Protein AF-A0A9E4GS85-F1 (afdb_monomer_lite)

Secondary structure (DSSP, 8-state):
------GGGGS-HHHHHHHHHHHHHHHHHHHHHHTT---HHHHTHHHHHHHHHHHHHHHH-

Sequence (61 aa):
MIATGSIWQRFDYLLFSVTLLLILFGILMIGSATQDAIDPTLIARVPDQIRFALVGLMLMA

Structure (mmCIF, N/CA/C/O backbone):
data_AF-A0A9E4GS85-F1
#
_entry.id   AF-A0A9E4GS85-F1
#
loop_
_atom_site.group_PDB
_atom_site.id
_atom_site.type_symbol
_atom_site.label_atom_id
_atom_site.label_alt_id
_atom_site.label_comp_id
_atom_site.label_asym_id
_atom_site.label_entity_id
_atom_site.label_seq_id
_atom_site.pdbx_PDB_ins_code
_atom_site.Cartn_x
_atom_site.Cartn_y
_atom_site.Cartn_z
_atom_site.occupancy
_atom_site.B_iso_or_equiv
_atom_site.auth_seq_id
_atom_site.auth_comp_id
_atom_site.auth_asym_id
_atom_site.auth_atom_id
_atom_site.pdbx_PDB_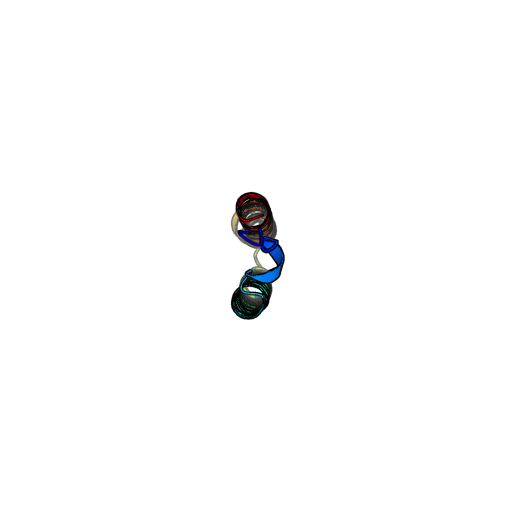model_num
ATOM 1 N N . MET A 1 1 ? -22.324 7.208 32.686 1.00 44.12 1 MET A N 1
ATOM 2 C CA . MET A 1 1 ? -20.901 7.240 32.283 1.00 44.12 1 MET A CA 1
ATOM 3 C C . MET A 1 1 ? -20.839 6.771 30.841 1.00 44.12 1 MET A C 1
ATOM 5 O O . MET A 1 1 ? -21.229 5.642 30.583 1.00 44.12 1 MET A O 1
ATOM 9 N N . ILE A 1 2 ? -20.479 7.638 29.893 1.00 55.47 2 ILE A N 1
ATOM 10 C CA . ILE A 1 2 ? -20.313 7.224 28.493 1.00 55.47 2 ILE A CA 1
ATOM 11 C C . ILE A 1 2 ? -18.991 6.460 28.440 1.00 55.47 2 ILE A C 1
ATOM 13 O O . ILE A 1 2 ? -17.939 7.047 28.667 1.00 55.47 2 ILE A O 1
ATOM 17 N N . ALA A 1 3 ? -19.043 5.145 28.234 1.00 63.69 3 ALA A N 1
ATOM 18 C CA . ALA A 1 3 ? -17.840 4.367 27.995 1.00 63.69 3 ALA A CA 1
ATOM 19 C C . ALA A 1 3 ? -17.258 4.809 26.647 1.00 63.69 3 ALA A C 1
ATOM 21 O O . ALA A 1 3 ? -17.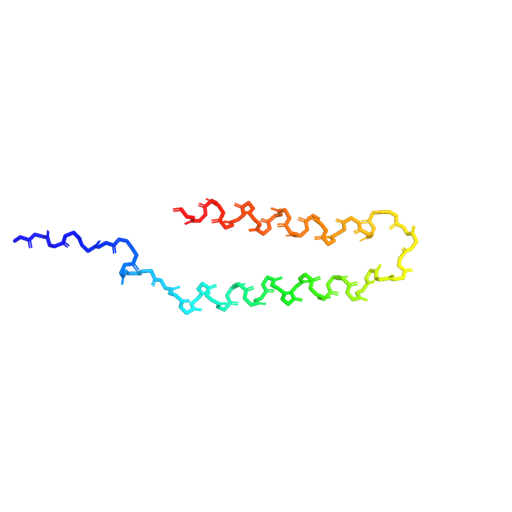854 4.553 25.598 1.00 63.69 3 ALA A O 1
ATOM 22 N N . THR A 1 4 ? -16.117 5.495 26.670 1.00 64.06 4 THR A N 1
ATOM 23 C CA . THR A 1 4 ? -15.328 5.793 25.473 1.00 64.06 4 THR A CA 1
ATOM 24 C C . THR A 1 4 ? -14.728 4.477 24.985 1.00 64.06 4 THR A C 1
ATOM 26 O O . THR A 1 4 ? -13.607 4.122 25.336 1.00 64.06 4 THR A O 1
ATOM 29 N N . GLY A 1 5 ? -15.521 3.681 24.264 1.00 63.53 5 GLY A N 1
ATOM 30 C CA . GLY A 1 5 ? -15.026 2.472 23.614 1.00 63.53 5 GLY A CA 1
ATOM 31 C C . GLY A 1 5 ? -13.869 2.852 22.697 1.00 63.53 5 GLY A C 1
ATOM 32 O O . GLY A 1 5 ? -13.990 3.797 21.917 1.00 63.53 5 GLY A O 1
ATOM 33 N N . SER A 1 6 ? -12.745 2.151 22.828 1.00 79.81 6 SER A N 1
ATOM 34 C CA . SER A 1 6 ? -11.569 2.391 21.993 1.00 79.81 6 SER A CA 1
ATOM 35 C C . SER A 1 6 ? -11.953 2.203 20.522 1.00 79.81 6 SER A C 1
ATOM 37 O O . SER A 1 6 ? -12.651 1.242 20.198 1.00 79.81 6 SER A O 1
ATOM 39 N N . ILE A 1 7 ? -11.511 3.097 19.630 1.00 75.81 7 ILE A N 1
ATOM 40 C CA . ILE A 1 7 ? -11.752 3.005 18.173 1.00 75.81 7 ILE A CA 1
ATOM 41 C C . ILE A 1 7 ? -11.387 1.614 17.638 1.00 75.81 7 ILE A C 1
ATOM 43 O O . ILE A 1 7 ? -12.121 1.036 16.841 1.00 75.81 7 ILE A O 1
ATOM 47 N N . TRP A 1 8 ? -10.327 1.027 18.189 1.00 79.56 8 TRP A N 1
ATOM 48 C CA . TRP A 1 8 ? -9.858 -0.315 17.870 1.00 79.56 8 TRP A CA 1
ATOM 49 C C . TRP A 1 8 ? -10.877 -1.414 18.207 1.00 79.56 8 TRP A C 1
ATOM 51 O O . TRP A 1 8 ? -10.986 -2.392 17.488 1.00 79.56 8 TRP A O 1
ATOM 61 N N . GLN A 1 9 ? -11.701 -1.250 19.243 1.00 80.06 9 GLN A N 1
ATOM 62 C CA . GLN A 1 9 ? -12.712 -2.251 19.617 1.00 80.06 9 GLN A CA 1
ATOM 63 C C . GLN A 1 9 ? -13.924 -2.274 18.678 1.00 80.06 9 GLN A C 1
ATOM 65 O O . GLN A 1 9 ? -14.661 -3.256 18.665 1.00 80.06 9 GLN A O 1
ATOM 70 N N . ARG A 1 10 ? -14.162 -1.190 17.933 1.00 84.69 10 ARG A N 1
ATOM 71 C CA . ARG A 1 10 ? -15.283 -1.065 16.985 1.00 84.69 10 ARG A CA 1
ATOM 72 C C . ARG A 1 10 ? -14.843 -1.185 15.531 1.00 84.69 10 ARG A C 1
ATOM 74 O O . ARG A 1 10 ? -15.668 -1.037 14.635 1.00 84.69 10 ARG A O 1
ATOM 81 N N . PHE A 1 11 ? -13.553 -1.402 15.313 1.00 87.94 11 PHE A N 1
ATOM 82 C CA . PHE A 1 11 ? -12.978 -1.499 13.991 1.00 87.94 11 PHE A CA 1
ATOM 83 C C . PHE A 1 11 ? -13.410 -2.806 13.315 1.00 87.94 11 PHE A C 1
ATOM 85 O O . PHE A 1 11 ? -13.400 -3.871 13.935 1.00 87.94 11 PHE A O 1
ATOM 92 N N . ASP A 1 12 ? -13.801 -2.728 12.044 1.00 92.06 12 ASP A N 1
ATOM 93 C CA . ASP A 1 12 ? -14.200 -3.904 11.272 1.00 92.06 12 ASP A CA 1
ATOM 94 C C . ASP A 1 12 ? -12.960 -4.656 10.773 1.00 92.06 12 ASP A C 1
ATOM 96 O O . ASP A 1 12 ? -12.431 -4.426 9.682 1.00 92.06 12 ASP A O 1
ATOM 100 N N . TYR A 1 13 ? -12.477 -5.567 11.616 1.00 91.31 13 TYR A N 1
ATOM 101 C CA . TYR A 1 13 ? -11.308 -6.386 11.321 1.00 91.31 13 TYR A CA 1
ATOM 102 C C . TYR A 1 13 ? -11.522 -7.340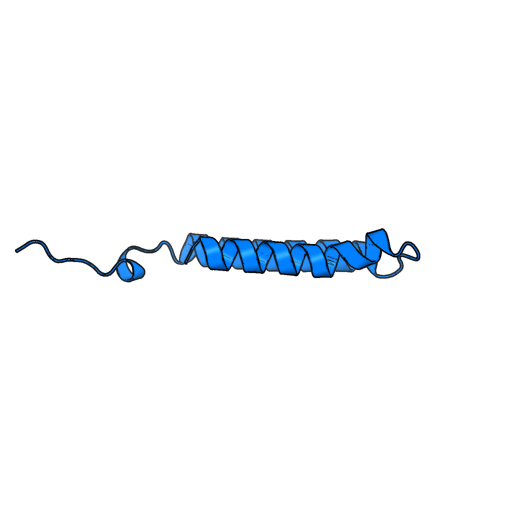 10.144 1.00 91.31 13 TYR A C 1
ATOM 104 O O . TYR A 1 13 ? -10.563 -7.636 9.433 1.00 91.31 13 TYR A O 1
ATOM 112 N N . LEU A 1 14 ? -12.752 -7.809 9.911 1.00 95.19 14 LEU A N 1
ATOM 113 C CA . LEU A 1 14 ? -13.031 -8.732 8.814 1.00 95.19 14 LEU A CA 1
ATOM 114 C C . LEU A 1 14 ? -12.892 -8.008 7.477 1.00 95.19 14 LEU A C 1
ATOM 116 O O . LEU A 1 14 ? -12.169 -8.479 6.598 1.00 95.19 14 LEU A O 1
ATOM 120 N N . LEU A 1 15 ? -13.534 -6.844 7.346 1.00 93.75 15 LEU A N 1
ATOM 121 C CA . LEU A 1 15 ? -13.417 -6.012 6.153 1.00 93.75 15 LEU A CA 1
ATOM 122 C C . LEU A 1 15 ? -11.960 -5.618 5.900 1.00 93.75 15 LEU A C 1
ATOM 124 O O . LEU A 1 15 ? -11.483 -5.703 4.766 1.00 93.75 15 LEU A O 1
ATOM 128 N N . PHE A 1 16 ? -11.234 -5.235 6.951 1.00 93.38 16 PHE A N 1
ATOM 129 C CA . PHE A 1 16 ? -9.826 -4.873 6.841 1.00 93.38 16 PHE A CA 1
ATOM 130 C C . PHE A 1 16 ? -8.957 -6.038 6.354 1.00 93.38 16 PHE A C 1
ATOM 132 O O . PHE A 1 16 ? -8.194 -5.877 5.402 1.00 93.38 16 PHE A O 1
ATOM 139 N N . SER A 1 17 ? -9.098 -7.230 6.944 1.00 94.88 17 SER A N 1
ATOM 140 C CA . SER A 1 17 ? -8.340 -8.413 6.525 1.00 94.88 17 SER A CA 1
ATOM 141 C C . SER A 1 17 ? -8.677 -8.846 5.098 1.00 94.88 17 SER A C 1
ATOM 143 O O . SER A 1 17 ? -7.768 -9.151 4.329 1.00 94.88 17 SER A O 1
ATOM 145 N N . VAL A 1 18 ? -9.955 -8.830 4.708 1.00 97.69 18 VAL A N 1
ATOM 146 C CA . VAL A 1 18 ? -10.365 -9.132 3.325 1.00 97.69 18 VAL A CA 1
ATOM 147 C C . VAL A 1 18 ? -9.772 -8.114 2.354 1.00 97.69 18 VAL A C 1
ATOM 149 O O . VAL A 1 18 ? -9.229 -8.494 1.320 1.00 97.69 18 VAL A O 1
ATOM 152 N N . THR A 1 19 ? -9.797 -6.830 2.703 1.00 95.56 19 THR A N 1
ATOM 153 C CA . THR A 1 19 ? -9.191 -5.773 1.884 1.00 95.56 19 THR A CA 1
ATOM 154 C C . THR A 1 19 ? -7.684 -5.979 1.734 1.00 95.56 19 THR A C 1
ATOM 156 O O . THR A 1 19 ? -7.160 -5.874 0.626 1.00 95.56 19 THR A O 1
ATOM 159 N N . LEU A 1 20 ? -6.984 -6.352 2.810 1.00 96.06 20 LEU A N 1
ATOM 160 C CA . LEU A 1 20 ? -5.557 -6.672 2.762 1.00 96.06 20 LEU A CA 1
ATOM 161 C C . LEU A 1 20 ? -5.272 -7.847 1.810 1.00 96.06 20 LEU A C 1
ATOM 163 O O . LEU A 1 20 ? -4.344 -7.780 1.004 1.00 96.06 20 LEU A O 1
ATOM 167 N N . LEU A 1 21 ? -6.093 -8.900 1.856 1.00 97.94 21 LEU A N 1
ATOM 168 C CA . LEU A 1 21 ? -5.981 -10.039 0.941 1.00 97.94 21 LEU A CA 1
ATOM 169 C C . LEU A 1 21 ? -6.203 -9.624 -0.517 1.00 97.94 21 LEU A C 1
ATOM 171 O O . LEU A 1 21 ? -5.455 -10.061 -1.389 1.00 97.94 21 LEU A O 1
ATOM 175 N N . LEU A 1 22 ? -7.178 -8.752 -0.786 1.00 97.50 22 LEU A N 1
ATOM 176 C CA . LEU A 1 22 ? -7.427 -8.226 -2.131 1.00 97.50 22 LEU A CA 1
ATOM 177 C C . LEU A 1 22 ? -6.257 -7.377 -2.646 1.00 97.50 22 LEU A C 1
ATOM 179 O O . LEU A 1 22 ? -5.907 -7.483 -3.820 1.00 97.50 22 LEU A O 1
ATOM 183 N N . ILE A 1 23 ? -5.614 -6.585 -1.782 1.00 96.81 23 ILE A N 1
ATOM 184 C CA . ILE A 1 23 ? -4.401 -5.829 -2.133 1.00 96.81 23 ILE A CA 1
ATOM 185 C C . ILE A 1 23 ? -3.280 -6.787 -2.546 1.00 96.81 23 ILE A C 1
ATOM 187 O O . ILE A 1 23 ? -2.685 -6.611 -3.610 1.00 96.81 23 ILE A O 1
ATOM 191 N N . LEU A 1 24 ? -3.010 -7.814 -1.733 1.00 97.56 24 LEU A N 1
ATOM 192 C CA . LEU A 1 24 ? -1.980 -8.812 -2.031 1.00 97.56 24 LEU A CA 1
ATOM 193 C C . LEU A 1 24 ? -2.287 -9.552 -3.333 1.00 97.56 24 LEU A C 1
ATOM 195 O O . LEU A 1 24 ? -1.413 -9.684 -4.187 1.00 97.56 24 LEU A O 1
ATOM 199 N N . PHE A 1 25 ? -3.537 -9.976 -3.515 1.00 97.75 25 PHE A N 1
ATOM 200 C CA . PHE A 1 25 ? -3.985 -10.622 -4.742 1.00 97.75 25 PHE A CA 1
ATOM 201 C C . PHE A 1 25 ? -3.777 -9.722 -5.966 1.00 97.75 25 PHE A C 1
ATOM 203 O O . PHE A 1 25 ? -3.223 -10.175 -6.964 1.00 97.75 25 PHE A O 1
ATOM 210 N N . GLY A 1 26 ? -4.147 -8.441 -5.883 1.00 95.69 26 GLY A N 1
ATOM 211 C CA . GLY A 1 26 ? -3.940 -7.469 -6.956 1.00 95.69 26 GLY A CA 1
ATOM 212 C C . GLY A 1 26 ? -2.464 -7.273 -7.311 1.00 95.69 26 GLY A C 1
ATOM 213 O O . GLY A 1 26 ? -2.114 -7.286 -8.490 1.00 95.69 26 GLY A O 1
ATOM 214 N N . ILE A 1 27 ? -1.585 -7.163 -6.308 1.00 95.94 27 ILE A N 1
ATOM 215 C CA . ILE A 1 27 ? -0.129 -7.059 -6.509 1.00 95.94 27 ILE A CA 1
ATOM 216 C C . ILE A 1 27 ? 0.406 -8.297 -7.235 1.00 95.94 27 ILE A C 1
ATOM 218 O O . ILE A 1 27 ? 1.159 -8.162 -8.200 1.00 95.94 27 ILE A O 1
ATOM 222 N N . LEU A 1 28 ? -0.002 -9.495 -6.806 1.00 95.19 28 LEU A N 1
ATOM 223 C CA . LEU A 1 28 ? 0.420 -10.754 -7.424 1.00 95.19 28 LEU A CA 1
ATOM 224 C C . LEU A 1 28 ? -0.101 -10.888 -8.861 1.00 95.19 28 LEU A C 1
ATOM 226 O O . LEU A 1 28 ? 0.648 -11.299 -9.741 1.00 95.19 28 LEU A O 1
ATOM 230 N N . MET A 1 29 ? -1.349 -10.486 -9.114 1.00 95.62 29 MET A N 1
ATOM 231 C CA . MET A 1 29 ? -1.946 -10.448 -10.453 1.00 95.62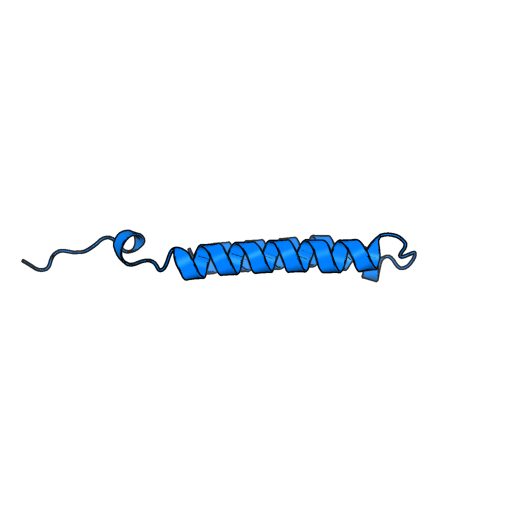 29 MET A CA 1
ATOM 232 C C . MET A 1 29 ? -1.151 -9.543 -11.396 1.00 95.62 29 MET A C 1
ATOM 234 O O . MET A 1 29 ? -0.760 -9.978 -12.478 1.00 95.62 29 MET A O 1
ATOM 238 N N . ILE A 1 30 ? -0.852 -8.310 -10.974 1.00 93.06 30 ILE A N 1
ATOM 239 C CA . ILE A 1 30 ? -0.047 -7.377 -11.774 1.00 93.06 30 ILE A CA 1
ATOM 240 C C . ILE A 1 30 ? 1.345 -7.964 -12.007 1.00 93.06 30 ILE A C 1
ATOM 242 O O . ILE A 1 30 ? 1.786 -8.017 -13.150 1.00 93.06 30 ILE A O 1
ATOM 246 N N . GLY A 1 31 ? 1.994 -8.472 -10.954 1.00 91.94 31 GLY A N 1
ATOM 247 C CA . GLY A 1 31 ? 3.317 -9.088 -11.048 1.00 91.94 31 GLY A CA 1
ATOM 248 C C . GLY A 1 31 ? 3.366 -10.241 -12.045 1.00 91.94 31 GLY A C 1
ATOM 249 O O . GLY A 1 31 ? 4.262 -10.272 -12.887 1.00 91.94 31 GLY A O 1
ATOM 250 N N . SER A 1 32 ? 2.365 -11.125 -12.015 1.00 91.44 32 SER A N 1
ATOM 251 C CA . SER A 1 32 ? 2.255 -12.248 -12.951 1.00 91.44 32 SER A CA 1
ATOM 252 C C . SER A 1 32 ? 2.102 -11.798 -14.407 1.00 91.44 32 SER A C 1
ATOM 254 O O . SER A 1 32 ? 2.638 -12.434 -15.308 1.00 91.44 32 SER A O 1
ATOM 256 N N . ALA A 1 33 ? 1.429 -10.669 -14.646 1.00 88.81 33 ALA A N 1
ATOM 257 C CA . ALA A 1 33 ? 1.226 -10.117 -15.982 1.00 88.81 33 ALA A CA 1
ATOM 258 C C . ALA A 1 33 ? 2.434 -9.317 -16.505 1.00 88.81 33 ALA A C 1
ATOM 260 O O . ALA A 1 33 ? 2.521 -9.056 -17.703 1.00 88.81 33 ALA A O 1
ATOM 261 N N . THR A 1 34 ? 3.353 -8.901 -15.627 1.00 90.88 34 THR A N 1
ATOM 262 C CA . THR A 1 34 ? 4.510 -8.056 -15.977 1.00 90.88 34 THR A CA 1
ATOM 263 C C . THR A 1 34 ? 5.849 -8.795 -15.971 1.00 90.88 34 THR A C 1
ATOM 265 O O . THR A 1 34 ? 6.868 -8.179 -16.264 1.00 90.88 34 THR A O 1
ATOM 268 N N . GLN A 1 35 ? 5.874 -10.086 -15.625 1.00 82.50 35 GLN A N 1
ATOM 269 C CA . GLN A 1 35 ? 7.107 -10.829 -15.329 1.00 82.50 35 GLN A CA 1
ATOM 270 C C . GLN A 1 35 ? 8.077 -10.945 -16.523 1.00 82.50 35 GLN A C 1
ATOM 272 O O . GLN A 1 35 ? 9.284 -10.987 -16.308 1.00 82.50 35 GLN A O 1
ATOM 277 N N . ASP A 1 36 ? 7.562 -10.883 -17.754 1.00 85.00 36 ASP A N 1
ATOM 278 C CA . ASP A 1 36 ? 8.343 -10.910 -19.004 1.00 85.00 36 ASP A CA 1
ATOM 279 C C . ASP A 1 36 ? 8.251 -9.592 -19.799 1.00 85.00 36 ASP A C 1
ATOM 281 O O . ASP A 1 36 ? 8.530 -9.535 -21.000 1.00 85.00 36 ASP A O 1
ATOM 285 N N . ALA A 1 37 ? 7.811 -8.507 -19.157 1.00 85.69 37 ALA A N 1
ATOM 286 C CA . ALA A 1 37 ? 7.662 -7.222 -19.825 1.00 85.69 37 ALA A CA 1
ATOM 287 C C . ALA A 1 37 ? 9.029 -6.568 -20.098 1.00 85.69 37 ALA A C 1
ATOM 289 O O . ALA A 1 37 ? 9.857 -6.437 -19.203 1.00 85.69 37 ALA A O 1
ATOM 290 N N . ILE A 1 38 ? 9.241 -6.097 -21.331 1.00 84.81 38 ILE A N 1
ATOM 291 C CA . ILE A 1 38 ? 10.442 -5.335 -21.736 1.00 84.81 38 ILE A CA 1
ATOM 292 C C . ILE A 1 38 ? 10.249 -3.831 -21.475 1.00 84.81 38 ILE A C 1
ATOM 294 O O . ILE A 1 38 ? 11.211 -3.089 -21.281 1.00 84.81 38 ILE A O 1
ATOM 298 N N . ASP A 1 39 ? 8.994 -3.372 -21.466 1.00 87.38 39 ASP A N 1
ATOM 299 C CA . ASP A 1 39 ? 8.653 -1.967 -21.268 1.00 87.38 39 ASP A CA 1
ATOM 300 C C . ASP A 1 39 ? 8.851 -1.561 -19.790 1.00 87.38 39 ASP A C 1
ATOM 302 O O . ASP A 1 39 ? 8.179 -2.104 -18.903 1.00 87.38 39 ASP A O 1
ATOM 306 N N . PRO A 1 40 ? 9.722 -0.576 -19.498 1.00 83.25 40 PRO A N 1
ATOM 307 C CA . PRO A 1 40 ? 9.986 -0.124 -18.134 1.00 83.25 40 PRO A CA 1
ATOM 308 C C . PRO A 1 40 ? 8.742 0.433 -17.424 1.00 83.25 40 PRO A C 1
ATOM 310 O O . PRO A 1 40 ? 8.655 0.367 -16.198 1.00 83.25 40 PRO A O 1
ATOM 313 N N . THR A 1 41 ? 7.754 0.943 -18.164 1.00 87.06 41 THR A N 1
ATOM 314 C CA . THR A 1 41 ? 6.496 1.442 -17.589 1.00 87.06 41 THR A CA 1
ATOM 315 C C . THR A 1 41 ? 5.571 0.315 -17.128 1.00 87.06 41 THR A C 1
ATOM 317 O O . THR A 1 41 ? 4.787 0.506 -16.199 1.00 87.06 41 THR A O 1
ATOM 320 N N . LEU A 1 42 ? 5.674 -0.878 -17.729 1.00 84.69 42 LEU A N 1
ATOM 321 C CA . LEU A 1 42 ? 4.957 -2.075 -17.285 1.00 84.69 42 LEU A CA 1
ATOM 322 C C . LEU A 1 42 ? 5.574 -2.629 -15.999 1.00 84.69 42 LEU A C 1
ATOM 324 O O . LEU A 1 42 ? 4.844 -2.931 -15.057 1.00 84.69 42 LEU A O 1
ATOM 328 N N . ILE A 1 43 ? 6.907 -2.690 -15.931 1.00 85.31 43 ILE A N 1
ATOM 329 C CA . ILE A 1 43 ? 7.649 -3.167 -14.753 1.00 85.31 43 ILE A CA 1
ATOM 330 C C . ILE A 1 43 ? 7.362 -2.287 -13.523 1.00 85.31 43 ILE A C 1
ATOM 332 O O . ILE A 1 43 ? 7.228 -2.793 -12.408 1.00 85.31 43 ILE A O 1
ATOM 336 N N . ALA A 1 44 ? 7.204 -0.973 -13.714 1.00 89.94 44 ALA A N 1
ATOM 337 C CA . ALA A 1 44 ? 6.924 -0.028 -12.633 1.00 89.94 44 ALA A CA 1
ATOM 338 C C . ALA A 1 44 ? 5.537 -0.200 -11.969 1.00 89.94 44 ALA A C 1
ATOM 340 O O . ALA A 1 44 ? 5.320 0.295 -10.864 1.00 89.94 44 ALA A O 1
ATOM 341 N N . ARG A 1 45 ? 4.605 -0.954 -12.573 1.00 90.50 45 ARG A N 1
ATOM 342 C CA . ARG A 1 45 ? 3.229 -1.093 -12.056 1.00 90.50 45 ARG A CA 1
ATOM 343 C C . ARG A 1 45 ? 3.152 -1.788 -10.698 1.00 90.50 45 ARG A C 1
ATOM 345 O O . ARG A 1 45 ? 2.340 -1.401 -9.863 1.00 90.50 45 ARG A O 1
ATOM 352 N N . VAL A 1 46 ? 3.994 -2.794 -10.458 1.00 92.38 46 VAL A N 1
ATOM 353 C CA . VAL A 1 46 ? 4.051 -3.512 -9.172 1.00 92.38 46 VAL A CA 1
ATOM 354 C C . VAL 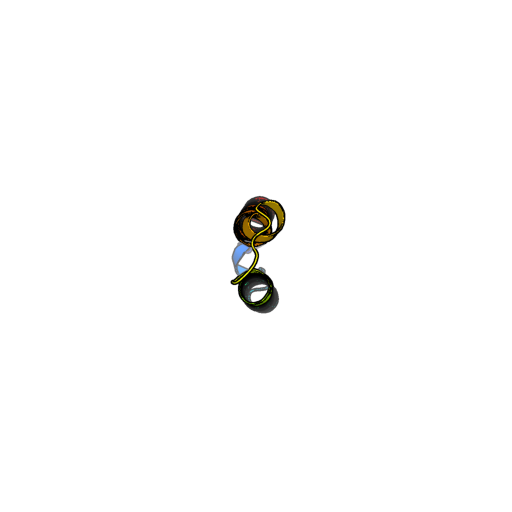A 1 46 ? 4.517 -2.599 -8.030 1.00 92.38 46 VAL A C 1
ATOM 356 O O . VAL A 1 46 ? 3.788 -2.479 -7.041 1.00 92.38 46 VAL A O 1
ATOM 359 N N . PRO A 1 47 ? 5.684 -1.926 -8.117 1.00 93.19 47 PRO A N 1
ATOM 360 C CA . PRO A 1 47 ? 6.115 -1.022 -7.057 1.00 93.19 47 PRO A CA 1
ATOM 361 C C . PRO A 1 47 ? 5.165 0.166 -6.872 1.00 93.19 47 PRO A C 1
ATOM 363 O O . PRO A 1 47 ? 4.964 0.589 -5.734 1.00 93.19 47 PRO A O 1
ATOM 366 N N . ASP A 1 48 ? 4.532 0.673 -7.932 1.00 95.00 48 ASP A N 1
ATOM 367 C CA . ASP A 1 48 ? 3.535 1.739 -7.799 1.00 95.00 48 ASP A CA 1
ATOM 368 C C . ASP A 1 48 ? 2.273 1.262 -7.067 1.00 95.00 48 ASP A C 1
ATOM 370 O O . ASP A 1 48 ? 1.809 1.939 -6.148 1.00 95.00 48 ASP A O 1
ATOM 374 N N . GLN A 1 49 ? 1.775 0.058 -7.369 1.00 94.06 49 GLN A N 1
ATOM 375 C CA . GLN A 1 49 ? 0.660 -0.546 -6.635 1.00 94.06 49 GLN A CA 1
ATOM 376 C C . GLN A 1 49 ? 0.980 -0.708 -5.141 1.00 94.06 49 GLN A C 1
ATOM 378 O O . GLN A 1 49 ? 0.135 -0.420 -4.293 1.00 94.06 49 GLN A O 1
ATOM 383 N N . ILE A 1 50 ? 2.207 -1.124 -4.804 1.00 95.75 50 ILE A N 1
ATOM 384 C CA . ILE A 1 50 ? 2.664 -1.233 -3.411 1.00 95.75 50 ILE A CA 1
ATOM 385 C C . ILE A 1 50 ? 2.668 0.145 -2.736 1.00 95.75 50 ILE A C 1
ATOM 387 O O . ILE A 1 50 ? 2.171 0.281 -1.618 1.00 95.75 50 ILE A O 1
ATOM 391 N N . ARG A 1 51 ? 3.188 1.181 -3.407 1.00 96.19 51 ARG A N 1
ATOM 392 C CA . ARG A 1 51 ? 3.220 2.552 -2.867 1.00 96.19 51 ARG A CA 1
ATOM 393 C C . ARG A 1 51 ? 1.817 3.075 -2.580 1.00 96.19 51 ARG A C 1
ATOM 395 O O . ARG A 1 51 ? 1.577 3.571 -1.482 1.00 96.19 51 ARG A O 1
ATOM 402 N N . PHE A 1 52 ? 0.887 2.935 -3.523 1.00 94.75 52 PHE A N 1
ATOM 403 C CA . PHE A 1 52 ? -0.489 3.390 -3.324 1.00 94.75 52 PHE A CA 1
ATOM 404 C C . PHE A 1 52 ? -1.213 2.603 -2.230 1.00 94.75 52 PHE A C 1
ATOM 406 O O . PHE A 1 52 ? -1.933 3.206 -1.436 1.00 94.75 52 PHE A O 1
ATOM 413 N N . ALA A 1 53 ? -0.978 1.292 -2.125 1.00 94.12 53 ALA A N 1
ATOM 414 C CA . ALA A 1 53 ? -1.521 0.486 -1.036 1.00 94.12 53 ALA A CA 1
ATOM 415 C C . ALA A 1 53 ? -1.019 0.963 0.337 1.00 94.12 53 ALA A C 1
ATOM 417 O O . ALA A 1 53 ? -1.818 1.138 1.255 1.00 94.12 53 ALA A O 1
ATOM 418 N N . LEU A 1 54 ? 0.283 1.238 0.474 1.00 95.12 54 LEU A N 1
ATOM 419 C CA . LEU A 1 54 ? 0.863 1.759 1.717 1.00 95.12 54 LEU A CA 1
ATOM 420 C C . LEU A 1 54 ? 0.322 3.148 2.074 1.00 95.12 54 LEU A C 1
ATOM 422 O O . LEU A 1 54 ? -0.016 3.387 3.231 1.00 95.12 54 LEU A O 1
ATOM 426 N N . VAL A 1 55 ? 0.203 4.051 1.094 1.00 96.06 55 VAL A N 1
ATOM 427 C CA . VAL A 1 55 ? -0.405 5.376 1.302 1.00 96.06 55 VAL A CA 1
ATOM 428 C C . VAL A 1 55 ? -1.857 5.240 1.760 1.00 96.06 55 VAL A C 1
ATOM 430 O O . VAL A 1 55 ? -2.246 5.883 2.731 1.00 96.06 55 VAL A O 1
ATOM 433 N N . GLY A 1 56 ? -2.644 4.371 1.122 1.00 90.88 56 GLY A N 1
ATOM 434 C CA . GLY A 1 56 ? -4.030 4.113 1.514 1.00 90.88 56 GLY A CA 1
ATOM 435 C C . GLY A 1 56 ? -4.155 3.578 2.943 1.00 90.88 56 GLY A C 1
ATOM 436 O O . GLY A 1 56 ? -4.983 4.068 3.706 1.00 90.88 56 GLY A O 1
ATOM 437 N N . LEU A 1 57 ? -3.294 2.632 3.335 1.00 92.19 57 LEU A N 1
ATOM 438 C CA . LEU A 1 57 ? -3.266 2.091 4.698 1.00 92.19 57 LEU A CA 1
ATOM 439 C C . LEU A 1 57 ? -2.883 3.151 5.741 1.00 92.19 57 LEU A C 1
ATOM 441 O O . LEU A 1 57 ? -3.475 3.176 6.815 1.00 92.19 57 LEU A O 1
ATOM 445 N N . MET A 1 58 ? -1.932 4.037 5.425 1.00 90.50 58 MET A N 1
ATOM 446 C CA . MET A 1 58 ? -1.524 5.123 6.324 1.00 90.50 58 MET A CA 1
ATOM 447 C C . MET A 1 58 ? -2.600 6.196 6.501 1.00 90.50 58 MET A C 1
ATOM 449 O O . MET A 1 58 ? -2.712 6.748 7.584 1.00 90.50 58 MET A O 1
ATOM 453 N N . LEU A 1 59 ? -3.379 6.503 5.459 1.00 90.69 59 LEU A N 1
ATOM 454 C CA . LEU A 1 59 ? -4.469 7.484 5.546 1.00 90.69 59 LEU A CA 1
ATOM 455 C C . LEU A 1 59 ? -5.701 6.952 6.287 1.00 90.69 59 LEU A C 1
ATOM 457 O O . LEU A 1 59 ? -6.508 7.737 6.776 1.00 90.69 59 LEU A O 1
ATOM 461 N N . MET A 1 60 ? -5.880 5.631 6.307 1.00 80.50 60 MET A N 1
ATOM 462 C CA . MET A 1 60 ? -7.003 4.973 6.973 1.00 80.50 60 MET A CA 1
ATOM 463 C C . MET A 1 60 ? -6.774 4.795 8.487 1.00 80.50 60 MET A C 1
ATOM 465 O O . MET A 1 60 ? -7.752 4.677 9.226 1.00 80.50 60 MET A O 1
ATOM 469 N N . ALA A 1 61 ? -5.511 4.726 8.924 1.00 61.56 61 ALA A N 1
ATOM 470 C CA . ALA A 1 61 ? -5.098 4.571 10.323 1.00 61.56 61 ALA A CA 1
ATOM 471 C C . ALA A 1 61 ? -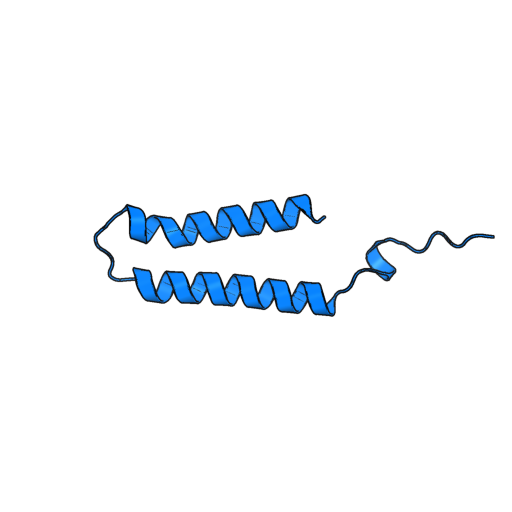5.151 5.898 11.097 1.00 61.56 61 ALA A C 1
ATOM 473 O O . ALA A 1 61 ? -5.522 5.846 12.293 1.00 61.56 61 ALA A O 1
#

Foldseek 3Di:
DPPPPDPVVVDDPVVVVVVVVVLVVVLVVLCVVCVPPPDPVSVCPNVVSVVVVVVVVVVVD

pLDDT: mean 87.77, std 11.17, range [44.12, 97.94]

Radius of gyration: 16.88 Å; chains: 1; bounding box: 31×20×54 Å